Protein AF-A0A9D4R189-F1 (afdb_monomer)

Mean predicted aligned error: 6.96 Å

Radius of gy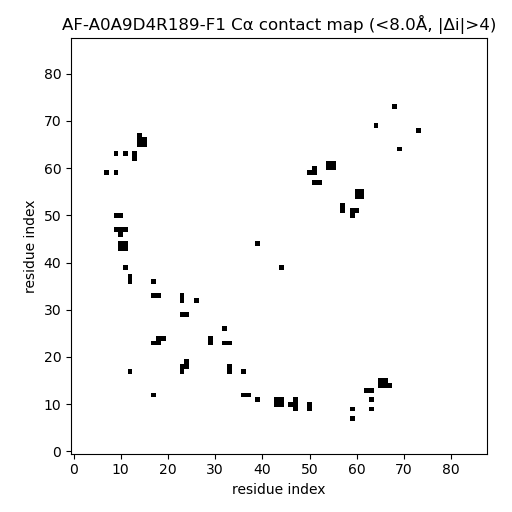ration: 16.15 Å; Cα contacts (8 Å, |Δi|>4): 49; chains: 1; bounding box: 29×37×42 Å

Sequence (88 aa):
MAEEPHTADVPVPLLDDLMIHPYYLGAEDPRTWLRRQMLLSHEKVYQTAAATIGQRENALWAAVRKLSITASNFGHILSAFDRKKSKF

Foldseek 3Di:
DPDDPDPPPQLADFPVCLCPDPCLVPPPDNPVVSVVRRDDDPVSVVVNVVQCPVQVVRPSNCRRCPVHDDPVCVVVVVVVVVVVVVVD

Secondary structure (DSSP, 8-state):
-PPP------SS--HHHHHHSHHHHT-SSHHHHHHHHT---HHHHHHHHHHTTTGGG-HHHHHHHTT---HHHHHHHHHHHHHHHTT-

Solvent-accessible surface area (backbone atoms only — not comparable to full-atom values): 5479 Å² total; per-residue (Å²): 131,85,77,74,80,74,74,70,84,62,62,55,86,45,57,71,61,52,65,69,28,66,69,38,72,68,38,98,51,37,68,63,53,50,55,60,68,66,63,73,53,71,66,38,52,52,48,36,56,64,73,24,58,70,38,93,82,23,73,60,33,57,54,68,51,45,98,52,90,42,86,92,49,43,66,62,52,53,57,52,55,53,58,54,56,75,73,107

Structure (mmCIF, N/CA/C/O backbone):
data_AF-A0A9D4R189-F1
#
_entry.id   AF-A0A9D4R189-F1
#
loop_
_atom_site.group_PDB
_atom_site.id
_atom_site.type_symbol
_atom_site.label_atom_id
_atom_site.label_alt_id
_atom_site.label_comp_id
_atom_site.label_asym_id
_atom_site.label_entity_id
_atom_site.label_seq_id
_atom_site.pdbx_PDB_ins_code
_atom_site.Cartn_x
_atom_site.Cartn_y
_atom_site.Cartn_z
_atom_site.occupancy
_atom_site.B_iso_or_equiv
_atom_site.auth_seq_id
_atom_site.auth_comp_id
_atom_site.auth_asym_id
_atom_site.auth_atom_id
_atom_site.pdbx_PDB_model_num
ATOM 1 N N . MET A 1 1 ? -13.924 -13.085 -27.115 1.00 38.06 1 MET A N 1
ATOM 2 C CA . MET A 1 1 ? -13.936 -12.614 -25.716 1.00 38.06 1 MET A CA 1
ATOM 3 C C . MET A 1 1 ? -12.597 -11.943 -25.492 1.00 38.06 1 MET A C 1
ATOM 5 O O . MET A 1 1 ? -11.598 -12.572 -25.810 1.00 38.06 1 MET A O 1
ATOM 9 N N . ALA A 1 2 ? -12.571 -10.662 -25.119 1.00 50.72 2 ALA A N 1
ATOM 10 C CA . ALA A 1 2 ? -11.314 -10.010 -24.759 1.00 50.72 2 ALA A CA 1
ATOM 11 C C . ALA A 1 2 ? -10.858 -10.611 -23.427 1.00 50.72 2 ALA A C 1
ATOM 13 O O . ALA A 1 2 ? -11.654 -10.676 -22.493 1.00 50.72 2 ALA A O 1
ATOM 14 N N . GLU A 1 3 ? -9.634 -11.119 -23.392 1.00 43.50 3 GLU A N 1
ATOM 15 C CA . GLU A 1 3 ? -8.975 -11.570 -22.171 1.00 43.50 3 GLU A CA 1
ATOM 16 C C . GLU A 1 3 ? -8.956 -10.380 -21.203 1.00 43.50 3 GLU A C 1
ATOM 18 O O . GLU A 1 3 ? -8.509 -9.290 -21.578 1.00 43.50 3 GLU A O 1
ATOM 23 N N . GLU A 1 4 ? -9.546 -10.534 -20.012 1.00 49.75 4 GLU A N 1
ATOM 24 C CA . GLU A 1 4 ? -9.444 -9.493 -18.989 1.00 49.75 4 GLU A CA 1
ATOM 25 C C . GLU A 1 4 ? -7.954 -9.231 -18.763 1.00 49.75 4 GLU A C 1
ATOM 27 O O . GLU A 1 4 ? -7.192 -10.197 -18.684 1.00 49.75 4 GLU A O 1
ATOM 32 N N . PRO A 1 5 ? -7.503 -7.964 -18.738 1.00 50.41 5 PRO A N 1
ATOM 33 C CA . PRO A 1 5 ? -6.087 -7.672 -18.627 1.00 50.41 5 PRO A CA 1
ATOM 34 C C . PRO A 1 5 ? -5.578 -8.333 -17.352 1.00 50.41 5 PRO A C 1
ATOM 36 O O . PRO A 1 5 ? -5.923 -7.900 -16.253 1.00 50.41 5 PRO A O 1
ATOM 39 N N . HIS A 1 6 ? -4.788 -9.397 -17.521 1.00 47.94 6 HIS A N 1
ATOM 40 C CA . HIS A 1 6 ? -4.060 -10.038 -16.444 1.00 47.94 6 HIS A CA 1
ATOM 41 C C . HIS A 1 6 ? -3.355 -8.920 -15.683 1.00 47.94 6 HIS A C 1
ATOM 43 O O . HIS A 1 6 ? -2.477 -8.244 -16.225 1.00 47.94 6 HIS A O 1
ATOM 49 N N . THR A 1 7 ? -3.801 -8.663 -14.454 1.00 53.66 7 THR A N 1
ATOM 50 C CA . THR A 1 7 ? -3.120 -7.752 -13.545 1.00 53.66 7 THR A CA 1
ATOM 51 C C . THR A 1 7 ? -1.722 -8.316 -13.391 1.00 53.66 7 THR A C 1
ATOM 53 O O . THR A 1 7 ? -1.558 -9.347 -12.744 1.00 53.66 7 THR A O 1
ATOM 56 N N . ALA A 1 8 ? -0.737 -7.717 -14.065 1.00 56.75 8 ALA A N 1
ATOM 57 C CA . ALA A 1 8 ? 0.654 -8.105 -13.899 1.00 56.75 8 ALA A CA 1
ATOM 58 C C . ALA A 1 8 ? 0.930 -8.183 -12.395 1.00 56.75 8 ALA A C 1
ATOM 60 O O . ALA A 1 8 ? 0.559 -7.245 -11.686 1.00 56.75 8 ALA A O 1
ATOM 61 N N . ASP A 1 9 ? 1.477 -9.313 -11.931 1.00 71.88 9 ASP A N 1
ATOM 62 C CA . ASP A 1 9 ? 1.607 -9.636 -10.509 1.00 71.88 9 ASP A CA 1
ATOM 63 C C . ASP A 1 9 ? 2.207 -8.449 -9.753 1.00 71.88 9 ASP A C 1
ATOM 65 O O . ASP A 1 9 ? 3.405 -8.159 -9.836 1.00 71.88 9 ASP A O 1
ATOM 69 N N . VAL A 1 10 ? 1.350 -7.706 -9.050 1.00 79.12 10 VAL A N 1
ATOM 70 C CA . VAL A 1 10 ? 1.789 -6.539 -8.297 1.00 79.12 10 VAL A CA 1
ATOM 71 C C . VAL A 1 10 ? 2.533 -7.071 -7.074 1.00 79.12 10 VAL A C 1
ATOM 73 O O . VAL A 1 10 ?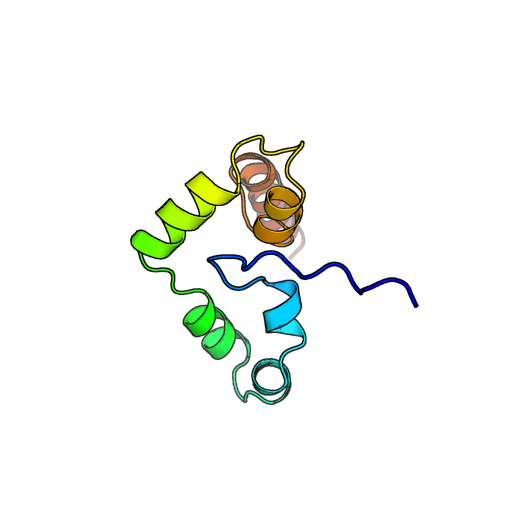 1.938 -7.810 -6.288 1.00 79.12 10 VAL A O 1
ATOM 76 N N . PRO A 1 11 ? 3.807 -6.701 -6.841 1.00 86.31 11 PRO A N 1
ATOM 77 C CA . PRO A 1 11 ? 4.589 -7.289 -5.746 1.00 86.31 11 PRO A CA 1
ATOM 78 C C . PRO A 1 11 ? 4.091 -6.885 -4.346 1.00 86.31 11 PRO A C 1
ATOM 80 O O . PRO A 1 11 ? 4.572 -7.383 -3.323 1.00 86.31 11 PRO A O 1
ATOM 83 N N . VAL A 1 12 ? 3.132 -5.958 -4.290 1.00 91.19 12 VAL A N 1
ATOM 84 C CA . VAL A 1 12 ? 2.516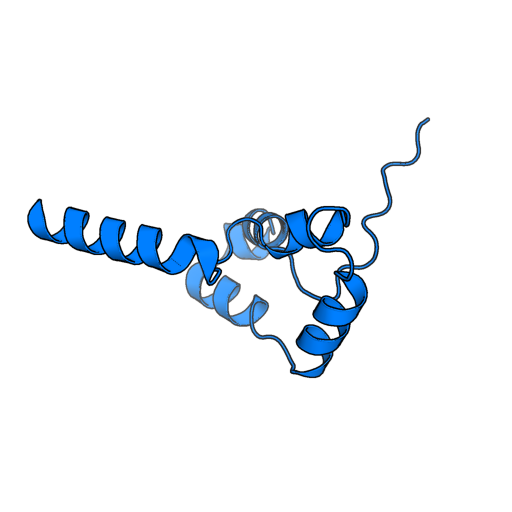 -5.411 -3.082 1.00 91.19 12 VAL A CA 1
ATOM 85 C C . VAL A 1 12 ? 0.995 -5.499 -3.170 1.00 91.19 12 VAL A C 1
ATOM 87 O O . VAL A 1 12 ? 0.436 -5.378 -4.259 1.00 91.19 12 VAL A O 1
ATOM 90 N N . PRO A 1 13 ? 0.308 -5.672 -2.030 1.00 92.06 13 PRO A N 1
ATOM 91 C CA . PRO A 1 13 ? -1.143 -5.636 -2.002 1.00 92.06 13 PRO A CA 1
ATOM 92 C C . PRO A 1 13 ? -1.663 -4.248 -2.393 1.00 92.06 13 PRO A C 1
ATOM 94 O O . PRO A 1 13 ? -1.163 -3.225 -1.915 1.00 92.06 13 PRO A O 1
ATOM 97 N N . LEU A 1 14 ? -2.694 -4.219 -3.234 1.00 92.44 14 LEU A N 1
ATOM 98 C CA . LEU A 1 14 ? -3.393 -2.996 -3.611 1.00 92.44 14 LEU A CA 1
ATOM 99 C C . LEU A 1 14 ? -4.465 -2.658 -2.576 1.00 92.44 14 LEU A C 1
ATOM 101 O O . LEU A 1 14 ? -5.203 -3.528 -2.114 1.00 92.44 14 LEU A O 1
ATOM 105 N N . LEU A 1 15 ? -4.566 -1.378 -2.208 1.00 91.50 15 LEU A N 1
ATOM 106 C CA . LEU A 1 15 ? -5.482 -0.972 -1.144 1.00 91.50 15 LEU A CA 1
ATOM 107 C C . LEU A 1 15 ? -6.952 -1.172 -1.527 1.00 91.50 15 LEU A C 1
ATOM 109 O O . LEU A 1 15 ? -7.735 -1.601 -0.685 1.00 91.50 15 LEU A O 1
ATOM 113 N N . ASP A 1 16 ? -7.310 -0.896 -2.784 1.00 90.31 16 ASP A N 1
ATOM 114 C CA . ASP A 1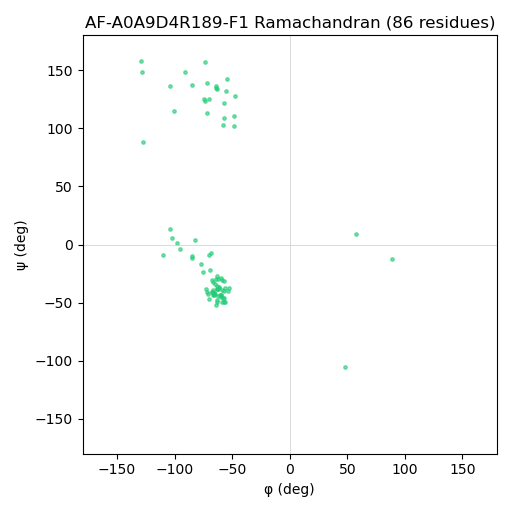 16 ? -8.671 -1.111 -3.290 1.00 90.31 16 ASP A CA 1
ATOM 115 C C . ASP A 1 16 ? -9.100 -2.577 -3.119 1.00 90.31 16 ASP A C 1
ATOM 117 O O . ASP A 1 16 ? -10.177 -2.841 -2.584 1.00 90.31 16 ASP A O 1
ATOM 121 N N . ASP A 1 17 ? -8.223 -3.519 -3.480 1.00 92.56 17 ASP A N 1
ATOM 122 C CA . ASP A 1 17 ? -8.485 -4.959 -3.377 1.00 92.56 17 ASP A CA 1
ATOM 123 C C . ASP A 1 17 ? -8.624 -5.396 -1.915 1.00 92.56 17 ASP A C 1
ATOM 125 O O . ASP A 1 17 ? -9.528 -6.154 -1.559 1.00 92.56 17 ASP A O 1
ATOM 129 N N . LEU A 1 18 ? -7.766 -4.871 -1.033 1.00 93.81 18 LEU A N 1
ATOM 130 C CA . LEU A 1 18 ? -7.853 -5.142 0.401 1.00 93.81 18 LEU A CA 1
ATOM 131 C C . LEU A 1 18 ? -9.155 -4.610 1.014 1.00 93.81 18 LEU A C 1
ATOM 133 O O . LEU A 1 18 ? -9.695 -5.249 1.913 1.00 93.81 18 LEU A O 1
ATOM 137 N N . MET A 1 19 ? -9.669 -3.468 0.549 1.00 92.06 19 MET A N 1
ATOM 138 C CA . MET A 1 19 ? -10.889 -2.851 1.085 1.00 92.06 19 MET A CA 1
ATOM 139 C C . MET A 1 19 ? -12.178 -3.562 0.658 1.00 92.06 19 MET A C 1
ATOM 141 O O . MET A 1 19 ? -13.185 -3.453 1.355 1.00 92.06 19 MET A O 1
ATOM 145 N N . ILE A 1 20 ? -12.162 -4.296 -0.455 1.00 94.75 20 ILE A N 1
ATOM 146 C CA . ILE A 1 20 ? -13.293 -5.139 -0.880 1.00 94.75 20 ILE A CA 1
ATOM 147 C C . ILE A 1 20 ? -13.138 -6.597 -0.436 1.00 94.75 20 ILE A C 1
ATOM 149 O O . ILE A 1 20 ? -14.038 -7.411 -0.641 1.00 94.75 20 ILE A O 1
ATOM 153 N N . HIS A 1 21 ? -12.007 -6.940 0.184 1.00 95.69 21 HIS A N 1
ATOM 154 C CA . HIS A 1 21 ? -11.724 -8.299 0.611 1.00 95.69 21 HIS A CA 1
ATOM 155 C C . HIS A 1 21 ? -12.744 -8.763 1.674 1.00 95.69 21 HIS A C 1
ATOM 157 O O . HIS A 1 21 ? -12.955 -8.053 2.661 1.00 95.69 21 HIS A O 1
ATOM 163 N N . PRO A 1 22 ? -13.327 -9.976 1.573 1.00 96.31 22 PRO A N 1
ATOM 164 C CA . PRO A 1 22 ? -14.316 -10.463 2.543 1.00 96.31 22 PRO A CA 1
ATOM 165 C C . PRO A 1 22 ? -13.840 -10.404 4.002 1.00 96.31 22 PRO A C 1
ATOM 167 O O . PRO A 1 22 ? -14.587 -9.986 4.881 1.00 96.31 22 PRO A O 1
ATOM 170 N N . TYR A 1 23 ? -12.572 -10.746 4.265 1.00 94.69 23 TYR A N 1
ATOM 171 C CA . TYR A 1 23 ? -11.977 -10.595 5.602 1.00 94.69 23 TYR A CA 1
ATOM 172 C C . TYR A 1 23 ? -11.878 -9.150 6.099 1.00 94.69 23 TYR A C 1
ATOM 174 O O . TYR A 1 23 ? -11.944 -8.949 7.304 1.00 94.69 23 TYR A O 1
ATOM 182 N N . TYR A 1 24 ? -11.730 -8.153 5.224 1.00 95.94 24 TYR A N 1
ATOM 183 C CA . TYR A 1 24 ? -11.789 -6.753 5.641 1.00 95.94 24 TYR A CA 1
ATOM 184 C C . TYR A 1 24 ? -13.216 -6.367 6.031 1.00 95.94 24 TYR A C 1
ATOM 186 O O . TYR A 1 24 ? -13.430 -5.791 7.094 1.00 95.94 24 TYR A O 1
ATOM 194 N N . LEU A 1 25 ? -14.192 -6.739 5.197 1.00 96.06 25 LEU A N 1
ATOM 195 C CA . LEU A 1 25 ? -15.606 -6.412 5.395 1.00 96.06 25 LEU A CA 1
ATOM 196 C C . LEU A 1 25 ? -16.217 -7.112 6.618 1.00 96.06 25 LEU A C 1
ATOM 198 O O . LEU A 1 25 ? -17.102 -6.557 7.262 1.00 96.06 25 LEU A O 1
ATOM 202 N N . GLY A 1 26 ? -15.748 -8.322 6.932 1.00 95.62 26 GLY A N 1
ATOM 203 C CA . GLY A 1 26 ? -16.216 -9.125 8.063 1.00 95.62 26 GLY A CA 1
ATOM 204 C C . GLY A 1 26 ? -15.352 -9.044 9.324 1.00 95.62 26 GLY A C 1
ATOM 205 O O . GLY A 1 26 ? -15.649 -9.741 10.292 1.00 95.62 26 GLY A O 1
ATOM 206 N N . ALA A 1 27 ? -14.268 -8.261 9.334 1.00 94.88 27 ALA A N 1
ATOM 207 C CA . ALA A 1 27 ? -13.404 -8.151 10.507 1.00 94.88 27 ALA A CA 1
ATOM 208 C C . ALA A 1 27 ? -14.078 -7.362 11.638 1.00 94.88 27 ALA A C 1
ATOM 210 O O . ALA A 1 27 ? -14.655 -6.303 11.412 1.00 94.88 27 ALA A O 1
ATOM 211 N N . GLU A 1 28 ? -13.902 -7.828 12.877 1.00 95.88 28 GLU A N 1
ATOM 212 C CA . GLU A 1 28 ? -14.287 -7.084 14.086 1.00 95.88 28 GLU A CA 1
ATOM 213 C C . GLU A 1 28 ? -13.524 -5.750 14.196 1.00 95.88 28 GLU A C 1
ATOM 215 O O . GLU A 1 28 ? -14.093 -4.721 14.555 1.00 95.88 28 GLU A O 1
ATOM 220 N N . ASP A 1 29 ? -12.244 -5.747 13.800 1.00 96.00 29 ASP A N 1
ATOM 221 C CA . ASP A 1 29 ? -11.442 -4.533 13.621 1.00 96.00 29 ASP A CA 1
ATOM 222 C C . ASP A 1 29 ? -10.789 -4.495 12.225 1.00 96.00 29 ASP A C 1
ATOM 224 O O . ASP A 1 29 ? -9.632 -4.912 12.048 1.00 96.00 29 ASP A O 1
ATOM 228 N N . PRO A 1 30 ? -11.497 -3.945 11.218 1.00 94.75 30 PRO A N 1
ATOM 229 C CA . PRO A 1 30 ? -11.001 -3.849 9.846 1.00 94.75 30 PRO A CA 1
ATOM 230 C C . PRO A 1 30 ? -9.708 -3.040 9.730 1.00 94.75 30 PRO A C 1
ATOM 232 O O . PRO A 1 30 ? -8.874 -3.304 8.864 1.00 94.75 30 PRO A O 1
ATOM 235 N N . ARG A 1 31 ? -9.488 -2.065 10.624 1.00 93.81 31 ARG A N 1
ATOM 236 C CA . ARG A 1 31 ? -8.290 -1.211 10.591 1.00 93.81 31 ARG A CA 1
ATOM 237 C C . ARG A 1 31 ? -7.055 -1.993 11.004 1.00 93.81 31 ARG A C 1
ATOM 239 O O . ARG A 1 31 ? -6.004 -1.845 10.383 1.00 93.81 31 ARG A O 1
ATOM 246 N N . THR A 1 32 ? -7.166 -2.813 12.045 1.00 95.62 32 THR A N 1
ATOM 247 C CA . THR A 1 32 ? -6.060 -3.673 12.480 1.00 95.62 32 THR A CA 1
ATOM 248 C C . THR A 1 32 ? -5.764 -4.756 11.450 1.00 95.62 32 THR A C 1
ATOM 250 O O . THR A 1 32 ? -4.592 -4.987 11.148 1.00 95.62 32 THR A O 1
ATOM 253 N N . TRP A 1 33 ? -6.793 -5.367 10.853 1.00 96.00 33 TRP A N 1
ATOM 254 C CA . TRP A 1 33 ? -6.596 -6.321 9.760 1.00 96.00 33 TRP A CA 1
ATOM 255 C C . TRP A 1 33 ? -5.865 -5.677 8.576 1.00 96.00 33 TRP A C 1
ATOM 257 O O . TRP A 1 33 ? -4.829 -6.185 8.150 1.00 96.00 33 TRP A O 1
ATOM 267 N N . LEU A 1 34 ? -6.331 -4.509 8.119 1.00 94.69 34 LEU A N 1
ATOM 268 C CA . LEU A 1 34 ? -5.739 -3.791 6.990 1.00 94.69 34 LEU A CA 1
ATOM 269 C C . LEU A 1 34 ? -4.272 -3.434 7.248 1.00 94.69 34 LEU A C 1
ATOM 271 O O . LEU A 1 34 ? -3.417 -3.686 6.404 1.00 94.69 34 LEU A O 1
ATOM 275 N N . ARG A 1 35 ? -3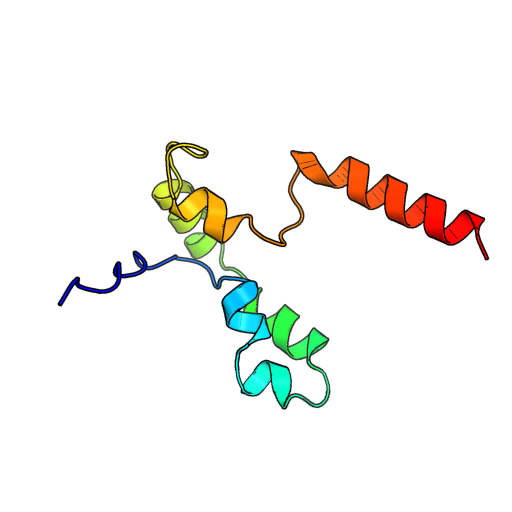.949 -2.918 8.442 1.00 93.81 35 ARG A N 1
ATOM 276 C CA . ARG A 1 35 ? -2.560 -2.611 8.822 1.00 93.81 35 ARG A CA 1
ATOM 277 C C . ARG A 1 35 ? -1.645 -3.827 8.735 1.00 93.81 35 ARG A C 1
ATOM 279 O O . ARG A 1 35 ? -0.515 -3.673 8.289 1.00 93.81 35 ARG A O 1
ATOM 286 N N . ARG A 1 36 ? -2.116 -5.011 9.142 1.00 94.62 36 ARG A N 1
ATOM 287 C CA . ARG A 1 36 ? -1.332 -6.254 9.048 1.00 94.62 36 ARG A CA 1
ATOM 288 C C . ARG A 1 36 ? -1.065 -6.639 7.596 1.00 94.62 36 ARG A C 1
ATOM 290 O O . ARG A 1 36 ? 0.058 -7.016 7.286 1.00 94.62 36 ARG A O 1
ATOM 297 N N . GLN A 1 37 ? -2.058 -6.501 6.717 1.00 94.44 37 GLN A N 1
ATOM 298 C CA . GLN A 1 37 ? -1.888 -6.808 5.292 1.00 94.44 37 GLN A CA 1
ATOM 299 C C . GLN A 1 37 ? -0.928 -5.840 4.589 1.00 94.44 37 GLN A C 1
ATOM 301 O O . GLN A 1 37 ? -0.221 -6.235 3.671 1.00 94.44 37 GLN A O 1
ATOM 306 N N . MET A 1 38 ? -0.856 -4.586 5.042 1.00 91.88 38 MET A N 1
ATOM 307 C CA . MET A 1 38 ? 0.049 -3.576 4.481 1.00 91.88 38 MET A CA 1
ATOM 308 C C . MET A 1 38 ? 1.491 -3.648 5.011 1.00 91.88 38 MET A C 1
ATOM 310 O O . MET A 1 38 ? 2.301 -2.786 4.674 1.00 91.88 38 MET A O 1
ATOM 314 N N . LEU A 1 39 ? 1.844 -4.632 5.846 1.00 93.56 39 LEU A N 1
ATOM 315 C CA . LEU A 1 39 ? 3.235 -4.823 6.259 1.00 93.56 39 LEU A CA 1
ATOM 316 C C . LEU A 1 39 ? 4.048 -5.370 5.081 1.00 93.56 39 LEU A C 1
ATOM 318 O O . LEU A 1 39 ? 3.849 -6.501 4.637 1.00 93.56 39 LEU A O 1
ATOM 322 N N . LEU A 1 40 ? 4.976 -4.558 4.577 1.00 92.81 40 LEU A N 1
ATOM 323 C CA . LEU A 1 40 ? 5.818 -4.905 3.435 1.00 92.81 40 LEU A CA 1
ATOM 324 C C . LEU A 1 40 ? 7.228 -5.270 3.893 1.00 92.81 40 LEU A C 1
ATOM 326 O O . LEU A 1 40 ? 7.830 -4.568 4.705 1.00 92.81 40 LEU A O 1
ATOM 330 N N . SER A 1 41 ? 7.776 -6.344 3.326 1.00 95.38 41 SER A N 1
ATOM 331 C CA . SER A 1 41 ? 9.206 -6.626 3.431 1.00 95.38 41 SER A CA 1
ATOM 332 C C . SER A 1 41 ? 9.998 -5.671 2.537 1.00 95.38 41 SER A C 1
ATOM 334 O O . SER A 1 41 ? 9.486 -5.163 1.536 1.00 95.38 41 SER A O 1
ATOM 336 N N . HIS A 1 42 ? 11.278 -5.466 2.855 1.00 95.69 42 HIS A N 1
ATOM 337 C CA . HIS A 1 42 ? 12.174 -4.696 1.987 1.00 95.69 42 HIS A CA 1
ATOM 338 C C . HIS A 1 42 ? 12.234 -5.275 0.568 1.00 95.69 42 HIS A C 1
ATOM 340 O O . HIS A 1 42 ? 12.242 -4.524 -0.399 1.00 95.69 42 HIS A O 1
ATOM 346 N N . GLU A 1 43 ? 12.206 -6.601 0.434 1.00 95.81 43 GLU A N 1
ATOM 347 C CA . GLU A 1 43 ? 12.168 -7.277 -0.864 1.00 95.81 43 GLU A CA 1
ATOM 348 C C . GLU A 1 43 ? 10.963 -6.843 -1.709 1.00 95.81 43 GLU A C 1
ATOM 350 O O . GLU A 1 43 ? 11.147 -6.423 -2.850 1.00 95.81 43 GLU A O 1
ATOM 355 N N . LYS A 1 44 ? 9.749 -6.847 -1.141 1.00 93.75 44 LYS A N 1
ATOM 356 C CA . LYS A 1 44 ? 8.538 -6.394 -1.846 1.00 93.75 44 LYS A CA 1
ATOM 357 C C . LYS A 1 44 ? 8.623 -4.926 -2.253 1.00 93.75 44 LYS A C 1
ATOM 359 O O . LYS A 1 44 ? 8.162 -4.555 -3.334 1.00 93.75 44 LYS A O 1
ATOM 364 N N . VAL A 1 45 ? 9.237 -4.090 -1.413 1.00 94.12 45 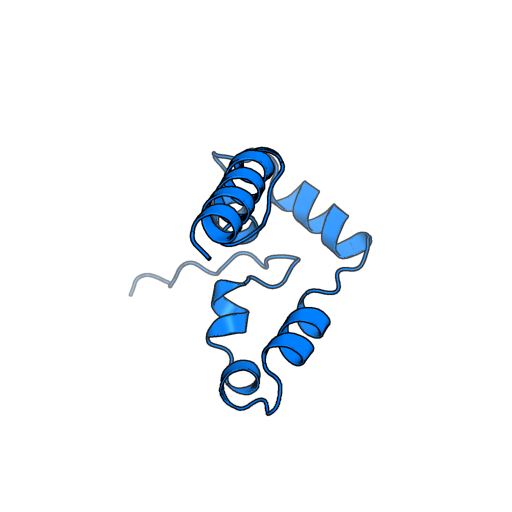VAL A N 1
ATOM 365 C CA . VAL A 1 45 ? 9.491 -2.678 -1.737 1.00 94.12 45 VAL A CA 1
ATOM 366 C C . VAL A 1 45 ? 10.425 -2.564 -2.946 1.00 94.12 45 VAL A C 1
ATOM 368 O O . VAL A 1 45 ? 10.100 -1.844 -3.889 1.00 94.12 45 VAL A O 1
ATOM 371 N N . TYR A 1 46 ? 11.536 -3.305 -2.971 1.00 95.38 46 TYR A N 1
ATOM 372 C CA . TYR A 1 46 ? 12.476 -3.289 -4.098 1.00 95.38 46 TYR A CA 1
ATOM 373 C C . TYR A 1 46 ? 11.869 -3.849 -5.386 1.00 95.38 46 TYR A C 1
ATOM 375 O O . TYR A 1 46 ? 12.024 -3.243 -6.446 1.00 95.38 46 TYR A O 1
ATOM 383 N N . GLN A 1 47 ? 11.134 -4.958 -5.302 1.00 94.81 47 GL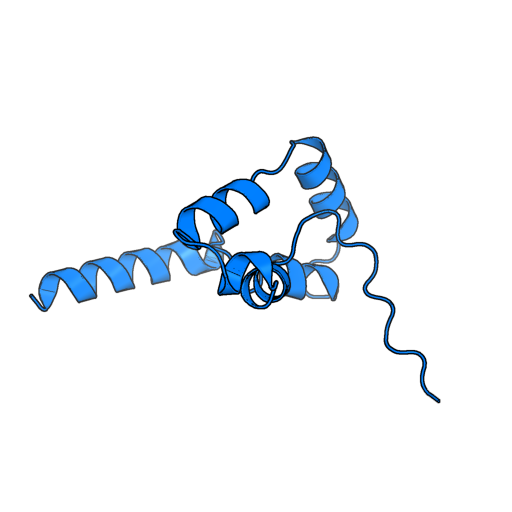N A N 1
ATOM 384 C CA . GLN A 1 47 ? 10.435 -5.546 -6.445 1.00 94.81 47 GLN A CA 1
ATOM 385 C C . GLN A 1 47 ? 9.407 -4.573 -7.024 1.00 94.81 47 GLN A C 1
ATOM 387 O O . GLN A 1 47 ? 9.352 -4.385 -8.234 1.00 94.81 47 GLN A O 1
ATOM 392 N N . THR A 1 48 ? 8.642 -3.888 -6.170 1.00 93.25 48 THR A N 1
ATOM 393 C CA . THR A 1 48 ? 7.675 -2.873 -6.616 1.00 93.25 48 THR A CA 1
ATOM 394 C C . THR A 1 48 ? 8.370 -1.690 -7.272 1.00 93.25 48 THR A C 1
ATOM 396 O O . THR A 1 48 ? 7.916 -1.221 -8.313 1.00 93.25 48 THR A O 1
ATOM 399 N N . ALA A 1 49 ? 9.483 -1.214 -6.709 1.00 93.44 49 ALA A N 1
ATOM 400 C CA . ALA A 1 49 ? 10.263 -0.136 -7.308 1.00 93.44 49 ALA A CA 1
ATOM 401 C C . ALA A 1 49 ? 10.773 -0.518 -8.708 1.00 93.44 49 ALA A C 1
ATOM 403 O O . ALA A 1 49 ? 10.649 0.276 -9.637 1.00 93.44 49 ALA A O 1
ATOM 404 N N . ALA A 1 50 ? 11.275 -1.745 -8.878 1.00 94.50 50 ALA A N 1
ATOM 405 C CA . ALA A 1 50 ? 11.714 -2.261 -10.172 1.00 94.50 50 ALA A CA 1
ATOM 406 C C . ALA A 1 50 ? 10.547 -2.445 -11.162 1.00 94.50 50 ALA A C 1
ATOM 408 O O . ALA A 1 50 ? 10.648 -2.045 -12.320 1.00 94.50 50 ALA A O 1
ATOM 409 N N . ALA A 1 51 ? 9.416 -2.990 -10.705 1.00 92.06 51 ALA A N 1
ATOM 410 C CA . ALA A 1 51 ? 8.234 -3.238 -11.533 1.00 92.06 51 ALA A CA 1
ATOM 411 C C . ALA A 1 51 ? 7.523 -1.952 -11.986 1.00 92.06 51 ALA A C 1
ATOM 413 O O . ALA A 1 51 ? 6.798 -1.962 -12.978 1.00 92.06 51 ALA A O 1
ATOM 414 N N . THR A 1 52 ? 7.720 -0.840 -11.270 1.00 92.81 52 THR A N 1
ATOM 415 C CA . THR A 1 52 ? 7.057 0.450 -11.529 1.00 92.81 52 THR A CA 1
ATOM 416 C C . THR A 1 52 ? 7.962 1.494 -12.200 1.00 92.81 52 THR A C 1
ATOM 418 O O . THR A 1 52 ? 7.598 2.673 -12.285 1.00 92.81 52 THR A O 1
ATOM 421 N N . ILE A 1 53 ? 9.125 1.084 -12.730 1.00 92.81 53 ILE A N 1
ATOM 422 C CA . ILE A 1 53 ? 9.986 1.947 -13.561 1.00 92.81 53 ILE A CA 1
ATOM 423 C C . ILE A 1 53 ? 9.168 2.522 -14.734 1.00 92.81 53 ILE A C 1
ATOM 425 O O . ILE A 1 53 ? 8.278 1.864 -15.271 1.00 92.81 53 ILE A O 1
ATOM 429 N N . GLY A 1 54 ? 9.427 3.785 -15.092 1.00 90.25 54 GLY A N 1
ATOM 430 C CA . GLY A 1 54 ? 8.622 4.554 -16.055 1.00 90.25 54 GLY A CA 1
ATOM 431 C C . GLY A 1 54 ? 7.454 5.320 -15.417 1.00 90.25 54 GLY A C 1
ATOM 432 O O . GLY A 1 54 ? 6.905 6.235 -16.030 1.00 90.25 54 GLY A O 1
ATOM 433 N N . GLN A 1 55 ? 7.125 5.031 -14.150 1.00 89.94 55 GLN A N 1
ATOM 434 C CA . GLN A 1 55 ? 6.179 5.783 -13.322 1.00 89.94 55 GLN A CA 1
ATOM 435 C C . GLN A 1 55 ? 4.857 6.088 -14.042 1.00 89.94 55 GLN A C 1
ATOM 437 O O . GLN A 1 55 ? 4.019 5.212 -14.184 1.00 89.94 55 GLN A O 1
ATOM 442 N N . ARG A 1 56 ? 4.631 7.333 -14.482 1.00 88.38 56 ARG A N 1
ATOM 443 C CA . ARG A 1 56 ? 3.364 7.770 -15.089 1.00 88.38 56 ARG A CA 1
ATOM 444 C C . ARG A 1 56 ? 2.987 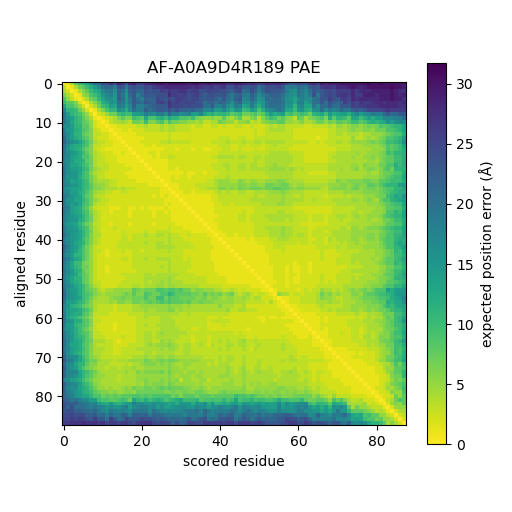6.961 -16.335 1.00 88.38 56 ARG A C 1
ATOM 446 O O . ARG A 1 56 ? 1.801 6.814 -16.604 1.00 88.38 56 ARG A O 1
ATOM 453 N N . GLU A 1 57 ? 3.972 6.463 -17.071 1.00 90.50 57 GLU A N 1
ATOM 454 C CA . GLU A 1 57 ? 3.764 5.660 -18.282 1.00 90.50 57 GLU A CA 1
ATOM 455 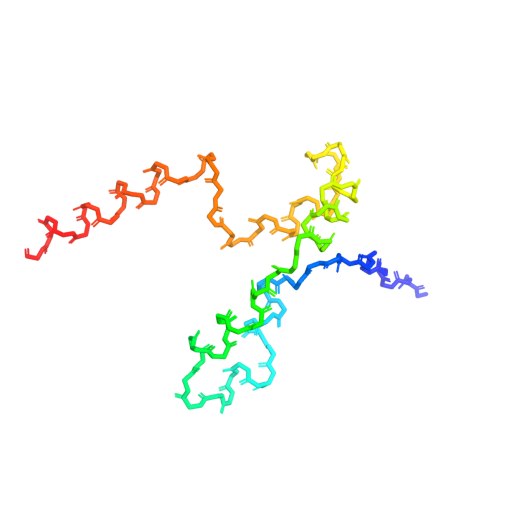C C . GLU A 1 57 ? 3.539 4.174 -17.965 1.00 90.50 57 GLU A C 1
ATOM 457 O O . GLU A 1 57 ? 3.136 3.401 -18.829 1.00 90.50 57 GLU A O 1
ATOM 462 N N . ASN A 1 58 ? 3.750 3.776 -16.709 1.00 89.12 58 ASN A N 1
ATOM 463 C CA . ASN A 1 58 ? 3.563 2.421 -16.226 1.00 89.12 58 ASN A CA 1
ATOM 464 C C . ASN A 1 58 ? 2.221 2.305 -15.487 1.00 89.12 58 ASN A C 1
ATOM 466 O O . ASN A 1 58 ? 2.022 2.894 -14.422 1.00 89.12 58 ASN A O 1
ATOM 470 N N . ALA A 1 59 ? 1.295 1.511 -16.025 1.00 87.38 59 ALA A N 1
ATOM 471 C CA . ALA A 1 59 ? -0.031 1.327 -15.436 1.00 87.38 59 ALA A CA 1
ATOM 472 C C . ALA A 1 59 ? 0.015 0.811 -13.980 1.00 87.38 59 ALA A C 1
ATOM 474 O O . ALA A 1 59 ? -0.824 1.200 -13.163 1.00 87.38 59 ALA A O 1
ATOM 475 N N . LEU A 1 60 ? 1.032 0.017 -13.616 1.00 88.94 60 LEU A N 1
ATOM 476 C CA . LEU A 1 60 ? 1.210 -0.495 -12.253 1.00 88.94 60 LEU A CA 1
ATOM 477 C C . LEU A 1 60 ? 1.491 0.616 -11.244 1.00 88.94 60 LEU A C 1
ATOM 479 O O . LEU A 1 60 ? 1.040 0.551 -10.103 1.00 88.94 60 LEU A O 1
ATOM 483 N N . TRP A 1 61 ? 2.191 1.673 -11.657 1.00 91.38 61 TRP A N 1
ATOM 484 C CA . TRP A 1 61 ? 2.485 2.806 -10.782 1.00 91.38 61 TRP A CA 1
ATOM 485 C C . TRP A 1 61 ? 1.216 3.511 -10.307 1.00 91.38 61 TRP A C 1
ATOM 487 O O . TRP A 1 61 ? 1.132 3.928 -9.149 1.00 91.38 61 TRP A O 1
ATOM 497 N N . ALA A 1 62 ? 0.222 3.638 -11.192 1.00 89.88 62 ALA A N 1
ATOM 498 C CA . ALA A 1 62 ? -1.064 4.232 -10.858 1.00 89.88 62 ALA A CA 1
ATOM 499 C C . ALA A 1 62 ? -1.827 3.371 -9.843 1.00 89.88 62 ALA A C 1
ATOM 501 O O . ALA A 1 62 ? -2.359 3.918 -8.879 1.00 89.88 62 ALA A O 1
ATOM 502 N N . ALA A 1 63 ? -1.825 2.046 -10.022 1.00 89.75 63 ALA A N 1
ATOM 503 C CA . ALA A 1 63 ? -2.464 1.110 -9.101 1.00 89.75 63 ALA A CA 1
ATOM 504 C C . ALA A 1 63 ? -1.809 1.137 -7.710 1.00 89.75 63 ALA A C 1
ATOM 506 O O . ALA A 1 63 ? -2.487 1.390 -6.717 1.00 89.75 63 ALA A O 1
ATOM 507 N N . VAL A 1 64 ? -0.481 0.986 -7.637 1.00 90.81 64 VAL A N 1
ATOM 508 C CA . VAL A 1 64 ? 0.280 0.946 -6.372 1.00 90.81 64 VAL A CA 1
ATOM 509 C C . VAL A 1 64 ? 0.097 2.223 -5.546 1.00 90.81 64 VAL A C 1
ATOM 511 O O . VAL A 1 64 ? -0.007 2.183 -4.319 1.00 90.81 64 VAL A O 1
ATOM 514 N N . ARG A 1 65 ? 0.054 3.390 -6.199 1.00 91.75 65 ARG A N 1
ATOM 515 C CA . ARG A 1 65 ? -0.046 4.671 -5.487 1.00 91.75 65 ARG A CA 1
ATOM 516 C C . ARG A 1 65 ? -1.473 5.081 -5.131 1.00 91.75 65 ARG A C 1
ATOM 518 O O . ARG A 1 65 ? -1.651 6.071 -4.416 1.00 91.75 65 ARG A O 1
ATOM 525 N N . LYS A 1 66 ? -2.483 4.408 -5.680 1.00 91.12 66 LYS A N 1
ATOM 526 C CA . LYS A 1 66 ? -3.884 4.770 -5.468 1.00 91.12 66 LYS A CA 1
ATOM 527 C C . LYS A 1 66 ? -4.237 4.586 -3.991 1.00 91.12 66 LYS A C 1
ATOM 529 O O . LYS A 1 66 ? -3.829 3.617 -3.366 1.00 91.12 66 LYS A O 1
ATOM 534 N N . LEU A 1 67 ? -4.929 5.578 -3.425 1.00 89.00 67 LEU A N 1
ATOM 535 C CA . LEU A 1 67 ? -5.265 5.677 -1.994 1.00 89.00 67 LEU A CA 1
ATOM 536 C C . LEU A 1 67 ? -4.068 5.671 -1.015 1.00 89.00 67 LEU A C 1
ATOM 538 O O . LEU A 1 67 ? -4.270 5.660 0.199 1.00 89.00 67 LEU A O 1
ATOM 542 N N . SER A 1 68 ? -2.834 5.758 -1.515 1.00 90.25 68 SER A N 1
ATOM 543 C CA . SER A 1 68 ? -1.626 5.808 -0.692 1.00 90.25 68 SER A CA 1
ATOM 544 C C . SER A 1 68 ? -1.221 7.243 -0.351 1.00 90.25 68 SER A C 1
ATOM 546 O O . SER A 1 68 ? -1.383 8.188 -1.136 1.00 90.25 68 SER A O 1
ATOM 548 N N . ILE A 1 69 ? -0.619 7.408 0.827 1.00 91.12 69 ILE A N 1
ATOM 549 C CA . ILE A 1 69 ? 0.097 8.635 1.177 1.00 91.12 69 ILE A CA 1
ATOM 550 C C . ILE A 1 69 ? 1.422 8.625 0.417 1.00 91.12 69 ILE A C 1
ATOM 552 O O . ILE A 1 69 ? 2.198 7.679 0.499 1.00 91.12 69 ILE A O 1
ATOM 556 N N . THR A 1 70 ? 1.676 9.682 -0.342 1.00 92.62 70 THR A N 1
ATOM 557 C CA . THR A 1 70 ? 2.876 9.847 -1.162 1.00 92.62 70 THR A CA 1
ATOM 558 C C . THR A 1 70 ? 3.501 11.203 -0.882 1.00 92.62 70 THR A C 1
ATOM 560 O O . THR A 1 70 ? 2.816 12.129 -0.448 1.00 92.62 70 THR A O 1
ATOM 563 N N . ALA A 1 71 ? 4.793 11.360 -1.172 1.00 92.25 71 ALA A N 1
ATOM 564 C CA . ALA A 1 71 ? 5.484 12.631 -0.953 1.00 92.25 71 ALA A CA 1
ATOM 565 C C . ALA A 1 71 ? 4.755 13.823 -1.609 1.00 92.25 71 ALA A C 1
ATOM 567 O O . ALA A 1 71 ? 4.644 14.888 -1.010 1.00 92.25 71 ALA A O 1
ATOM 568 N N . SER A 1 72 ? 4.177 13.625 -2.799 1.00 91.06 72 SER A N 1
ATOM 569 C CA . SER A 1 72 ? 3.477 14.678 -3.540 1.00 91.06 72 SER A CA 1
ATOM 570 C C . SER A 1 72 ? 2.073 15.017 -3.018 1.00 91.06 72 SER A C 1
ATOM 572 O O . SER A 1 72 ? 1.556 16.074 -3.366 1.00 91.06 72 SER A O 1
ATOM 574 N N . ASN A 1 73 ? 1.437 14.166 -2.198 1.00 92.81 73 ASN A N 1
ATOM 575 C CA . ASN A 1 73 ? 0.128 14.458 -1.584 1.00 92.81 73 ASN A CA 1
ATOM 576 C C . ASN A 1 73 ? 0.195 14.697 -0.063 1.00 92.81 73 ASN A C 1
ATOM 578 O O . ASN A 1 73 ? -0.782 15.167 0.519 1.00 92.81 73 ASN A O 1
ATOM 582 N N . PHE A 1 74 ? 1.344 14.438 0.571 1.00 93.69 74 PHE A N 1
ATOM 583 C CA . PHE A 1 74 ? 1.516 14.516 2.021 1.00 93.69 74 PHE A CA 1
ATOM 584 C C . PHE A 1 74 ? 1.192 15.903 2.593 1.00 93.69 74 PHE A C 1
ATOM 586 O O . PHE A 1 74 ? 0.431 16.006 3.555 1.00 93.69 74 PHE A O 1
ATOM 593 N N . GLY A 1 75 ? 1.680 16.978 1.964 1.00 94.44 75 GLY A N 1
ATOM 594 C CA . GLY A 1 75 ? 1.384 18.349 2.398 1.00 94.44 75 GLY A CA 1
ATOM 595 C C . GLY A 1 75 ? -0.116 18.667 2.382 1.00 94.44 75 GLY A C 1
ATOM 596 O O . GLY A 1 75 ? -0.647 19.205 3.351 1.00 94.44 75 GLY A O 1
ATOM 597 N N . HIS A 1 76 ? -0.831 18.252 1.331 1.00 92.75 76 HIS A N 1
ATOM 598 C CA . HIS A 1 76 ? -2.283 18.438 1.241 1.00 92.75 76 HIS A CA 1
ATOM 599 C C . HIS A 1 76 ? -3.037 17.686 2.340 1.00 92.75 76 HIS A C 1
ATOM 601 O O . HIS A 1 76 ? -4.010 18.213 2.884 1.00 92.75 76 HIS A O 1
ATOM 607 N N . ILE A 1 77 ? -2.579 16.478 2.680 1.00 91.25 77 ILE A N 1
ATOM 608 C CA . ILE A 1 77 ? -3.152 15.672 3.758 1.00 91.25 77 ILE A CA 1
ATOM 609 C C . ILE A 1 77 ? -2.973 16.390 5.099 1.00 91.25 77 ILE A C 1
ATOM 611 O O . ILE A 1 77 ? -3.962 16.585 5.806 1.00 91.25 77 ILE A O 1
ATOM 615 N N . LEU A 1 78 ? -1.761 16.859 5.421 1.00 92.12 78 LEU A N 1
ATOM 616 C CA . LEU A 1 78 ? -1.501 17.617 6.652 1.00 92.12 78 LEU A CA 1
ATOM 617 C C . LEU A 1 78 ? -2.397 18.859 6.756 1.00 92.12 78 LEU A C 1
ATOM 619 O O . LEU A 1 78 ? -3.114 19.031 7.741 1.00 92.12 78 LEU A O 1
ATOM 623 N N . SER A 1 79 ? -2.460 19.670 5.697 1.00 92.00 79 SER A N 1
ATOM 624 C CA . SER A 1 79 ? -3.310 20.865 5.685 1.00 92.00 79 SER A CA 1
ATOM 625 C C . SER A 1 79 ? -4.807 20.551 5.808 1.00 92.00 79 SER A C 1
ATOM 627 O O . SER A 1 79 ? -5.586 21.396 6.254 1.00 92.00 79 SER A O 1
ATOM 629 N N . ALA A 1 80 ? -5.264 19.375 5.371 1.00 90.88 80 ALA A N 1
ATOM 630 C CA . ALA A 1 80 ? -6.648 18.945 5.566 1.00 90.88 80 ALA A CA 1
ATOM 631 C C . ALA A 1 80 ? -6.927 18.563 7.031 1.00 90.88 80 ALA A C 1
ATOM 633 O O . ALA A 1 80 ? -7.988 18.907 7.557 1.00 90.88 80 ALA A O 1
ATOM 634 N N . PHE A 1 81 ? -5.970 17.916 7.706 1.00 86.69 81 PHE A N 1
ATOM 635 C CA . PHE A 1 81 ? -6.067 17.607 9.135 1.00 86.69 81 PHE A CA 1
ATOM 636 C C . PHE A 1 81 ? -6.141 18.872 9.998 1.00 86.69 81 PHE A C 1
ATOM 638 O O . PHE A 1 81 ? -7.002 18.955 10.876 1.00 86.69 81 PHE A O 1
ATOM 645 N N . ASP A 1 82 ? -5.310 19.876 9.719 1.00 82.06 82 ASP A N 1
ATOM 646 C CA . ASP A 1 82 ? -5.287 21.120 10.501 1.00 82.06 82 ASP A CA 1
ATOM 647 C C . ASP A 1 82 ? -6.575 21.936 10.334 1.00 82.06 82 ASP A C 1
ATOM 649 O O . ASP A 1 82 ? -7.159 22.409 11.311 1.00 82.06 82 ASP A O 1
ATOM 653 N N . ARG A 1 83 ? -7.106 22.010 9.107 1.00 76.56 83 ARG A N 1
ATOM 654 C CA . ARG A 1 83 ? -8.409 22.644 8.838 1.00 76.56 83 ARG A CA 1
ATOM 655 C C . ARG A 1 83 ? -9.567 21.951 9.545 1.00 76.56 83 ARG A C 1
ATOM 657 O O . ARG A 1 83 ? -10.551 22.609 9.871 1.00 76.56 83 ARG A O 1
ATOM 664 N N . LYS A 1 84 ? -9.471 20.640 9.776 1.00 71.44 84 LYS A N 1
ATOM 665 C CA . LYS A 1 84 ? -10.482 19.898 10.530 1.00 71.44 84 LYS A CA 1
ATOM 666 C C . LYS A 1 84 ? -10.418 20.241 12.018 1.00 71.44 84 LYS A C 1
ATOM 668 O O . LYS A 1 84 ? -11.470 20.442 12.602 1.00 71.44 84 LYS A O 1
ATOM 673 N N . LYS A 1 85 ? -9.223 20.384 12.607 1.00 64.19 85 LYS A N 1
ATOM 674 C CA . LYS A 1 85 ? -9.055 20.798 14.015 1.00 64.19 85 LYS A CA 1
ATOM 675 C C . LYS A 1 85 ? -9.587 22.202 14.294 1.00 64.19 85 LYS A C 1
ATOM 677 O O . LYS A 1 85 ? -10.198 22.408 15.323 1.00 64.19 85 LYS A O 1
ATOM 682 N N . SER A 1 86 ? -9.399 23.143 13.370 1.00 59.72 86 SER A N 1
ATOM 683 C CA . SER A 1 86 ? -9.867 24.528 13.544 1.00 59.72 86 SER A CA 1
ATOM 684 C C . SER A 1 86 ? -11.396 24.695 13.487 1.00 59.72 86 SER A C 1
ATOM 686 O O . SER A 1 86 ? -11.885 25.798 13.722 1.00 59.72 86 SER A O 1
ATOM 688 N N . LYS A 1 87 ? -12.147 23.651 13.113 1.00 57.38 87 LYS A N 1
ATOM 689 C CA . LYS A 1 87 ? -13.615 23.677 12.997 1.00 57.38 87 LYS A CA 1
ATOM 690 C C . LYS A 1 87 ? -14.340 23.019 14.180 1.00 57.38 87 LYS A C 1
ATOM 692 O O . LYS A 1 87 ? -15.559 22.883 14.104 1.00 57.38 87 LYS A O 1
ATOM 697 N N . PHE A 1 88 ? -13.616 22.607 15.222 1.00 46.53 88 PHE A N 1
ATOM 698 C CA . PHE A 1 88 ? -14.167 22.040 16.455 1.00 46.53 88 PHE A CA 1
ATOM 699 C C . PHE A 1 88 ? -13.668 22.814 17.669 1.00 46.53 88 PHE A C 1
ATOM 701 O O . PHE A 1 88 ? -12.479 23.204 17.656 1.00 46.53 88 PHE A O 1
#

pLDDT: mean 86.13, std 14.68, range [38.06, 96.31]

Organism: Dreissena polymorpha (NCBI:txid45954)